Protein AF-A0A9X4NF43-F1 (afdb_monomer_lite)

pLDDT: mean 74.79, std 18.42, range [32.94, 95.12]

Radius of gyration: 27.16 Å; chains: 1; bounding box: 92×39×51 Å

Sequence (148 aa):
MKKEVDGFTILILILLLGFWTGYLYSSSSRNDHEVKKTPQTVAVAEEKEVFAEVDLSNAKVYNGTPLRLSNFPKDDDIIVPGDYTLTVVATVEPTPDKSKFLMKETKLKITQPVYFKNIYLEKITNVPLSEMGSTKWGFKILAITKCE

Organism: NCBI:txid1358

Foldseek 3Di:
DDDDPPVVNVVVVVVVVVVVVVPVPPDDDPPPVPPPQDPVLLVQQVPDAAEDEAELQPWDKDFDAQDADPPADDQQDKDAFAKKKWWKKKDDPDDPPTRMITIDIDIGGDHGIHGPNRYYHPYYDDDPCVVPVDPDIDMDTRHIGGDD

Secondary structure (DSSP, 8-state):
------HHHHHHHHHHHHHHHHGGG-S-----------HHHHHHHHH--EEEEEE-TTPEEEESPPPPPTTPPPTTPEEPSEEEEEEEEEEETT-TT--EEEEEEEEEEESS-EEGGGEEEEEEE---HHHH--S-EEEEEEEEEE--

Structure (mmCIF, N/CA/C/O backbone):
data_AF-A0A9X4NF43-F1
#
_entry.id   AF-A0A9X4NF43-F1
#
loop_
_atom_site.group_PDB
_atom_site.id
_atom_site.type_symbol
_atom_site.label_atom_id
_atom_site.label_alt_id
_atom_site.label_comp_id
_atom_site.label_asym_id
_atom_site.label_entity_id
_atom_site.label_seq_id
_atom_site.pdbx_PDB_ins_code
_atom_site.Cartn_x
_atom_site.Cartn_y
_atom_site.Cartn_z
_atom_site.occupancy
_atom_site.B_iso_or_equiv
_atom_site.auth_seq_id
_atom_site.auth_comp_id
_atom_site.auth_asym_id
_atom_site.auth_atom_id
_atom_site.pdbx_PDB_model_num
ATOM 1 N N . MET A 1 1 ? -74.673 -25.123 25.995 1.00 40.91 1 MET A N 1
ATOM 2 C CA . MET A 1 1 ? -73.703 -25.904 25.195 1.00 40.91 1 MET A CA 1
ATOM 3 C C . MET A 1 1 ? -72.406 -25.115 25.117 1.00 40.91 1 MET A C 1
ATOM 5 O O . MET A 1 1 ? -72.349 -24.131 24.391 1.00 40.91 1 MET A O 1
ATOM 9 N N . LYS A 1 2 ? -71.409 -25.464 25.938 1.00 42.59 2 LYS A N 1
ATOM 10 C CA . LYS A 1 2 ? -70.069 -24.870 25.845 1.00 42.59 2 LYS A CA 1
ATOM 11 C C . LYS A 1 2 ? -69.374 -25.531 24.656 1.00 42.59 2 LYS A C 1
ATOM 13 O O . LYS A 1 2 ? -69.229 -26.746 24.654 1.00 42.59 2 LYS A O 1
ATOM 18 N N . LYS A 1 3 ? -69.046 -24.748 23.627 1.00 53.78 3 LYS A N 1
ATOM 19 C CA . LYS A 1 3 ? -68.227 -25.218 22.507 1.00 53.78 3 LYS A CA 1
ATOM 20 C C . LYS A 1 3 ? -66.803 -25.382 23.028 1.00 53.78 3 LYS A C 1
ATOM 22 O O . LYS A 1 3 ? -66.188 -24.392 23.418 1.00 53.78 3 LYS A O 1
ATOM 27 N N . GLU A 1 4 ? -66.323 -26.617 23.082 1.00 51.16 4 GLU A N 1
ATOM 28 C CA . GLU A 1 4 ? -64.902 -26.904 23.245 1.00 51.16 4 GLU A CA 1
ATOM 29 C C . GLU A 1 4 ? -64.194 -26.377 21.996 1.00 51.16 4 GLU A C 1
ATOM 31 O O . GLU A 1 4 ? -64.481 -26.793 20.874 1.00 51.16 4 GLU A O 1
ATOM 36 N N . VAL A 1 5 ? -63.349 -25.364 22.179 1.00 54.38 5 VAL A N 1
ATOM 37 C CA . VAL A 1 5 ? -62.464 -24.891 21.117 1.00 54.38 5 VAL A CA 1
ATOM 38 C C . VAL A 1 5 ? -61.273 -25.830 21.129 1.00 54.38 5 VAL A C 1
ATOM 40 O O . VAL A 1 5 ? -60.455 -25.794 22.046 1.00 54.38 5 VAL A O 1
ATOM 43 N N . ASP A 1 6 ? -61.236 -26.703 20.131 1.00 54.72 6 ASP A N 1
ATOM 44 C CA . ASP A 1 6 ? -60.204 -27.713 19.962 1.00 54.72 6 ASP A CA 1
ATOM 45 C C . ASP A 1 6 ? -58.836 -27.030 19.805 1.00 54.72 6 ASP A C 1
ATOM 47 O O . ASP A 1 6 ? -58.697 -26.085 19.017 1.00 54.72 6 ASP A O 1
ATOM 51 N N . GLY A 1 7 ? -57.835 -27.469 20.574 1.00 51.84 7 GLY A N 1
ATOM 52 C CA . GLY A 1 7 ? -56.529 -26.800 20.707 1.00 51.84 7 GLY A CA 1
ATOM 53 C C . GLY A 1 7 ? -55.777 -26.639 19.380 1.00 51.84 7 GLY A C 1
ATOM 54 O O . GLY A 1 7 ? -54.952 -25.737 19.228 1.00 51.84 7 GLY A O 1
ATOM 55 N N . PHE A 1 8 ? -56.141 -27.443 18.381 1.00 57.06 8 PHE A N 1
ATOM 56 C CA . PHE A 1 8 ? -55.654 -27.342 17.007 1.00 57.06 8 PHE A CA 1
ATOM 57 C C . PHE A 1 8 ? -56.054 -26.022 16.322 1.00 57.06 8 PHE A C 1
ATOM 59 O O . PHE A 1 8 ? -55.280 -25.442 15.561 1.00 57.06 8 PHE A O 1
ATOM 66 N N . THR A 1 9 ? -57.236 -25.496 16.647 1.00 57.94 9 THR A N 1
ATOM 67 C CA . THR A 1 9 ? -57.769 -24.246 16.080 1.00 57.94 9 THR A CA 1
ATOM 68 C C . THR A 1 9 ? -56.996 -23.024 16.580 1.00 57.94 9 THR A C 1
ATOM 70 O O . THR A 1 9 ? -56.788 -22.067 15.837 1.00 57.94 9 THR A O 1
ATOM 73 N N . ILE A 1 10 ? -56.521 -23.070 17.830 1.00 59.53 10 ILE A N 1
ATOM 74 C CA . ILE A 1 10 ? -55.720 -22.000 18.443 1.00 59.53 10 ILE A CA 1
ATOM 75 C C . ILE A 1 10 ? -54.308 -21.981 17.839 1.00 59.53 10 ILE A C 1
ATOM 77 O O . ILE A 1 10 ? -53.776 -20.910 17.549 1.00 59.53 10 ILE A O 1
ATOM 81 N N . LEU A 1 11 ? -53.728 -23.155 17.567 1.00 54.22 11 LEU A N 1
ATOM 82 C CA . LEU A 1 11 ? -52.402 -23.280 16.954 1.00 54.22 11 LEU A CA 1
ATOM 83 C C . LEU A 1 11 ? -52.362 -22.711 15.522 1.00 54.22 11 LEU A C 1
ATOM 85 O O . LEU A 1 11 ? -51.416 -22.015 15.152 1.00 54.22 11 LEU A O 1
ATOM 89 N N . ILE A 1 12 ? -53.415 -22.950 14.732 1.00 61.19 12 ILE A N 1
ATOM 90 C CA . ILE A 1 12 ? -53.540 -22.424 13.362 1.00 61.19 12 ILE A CA 1
ATOM 91 C C . ILE A 1 12 ? -53.704 -20.895 13.366 1.00 61.19 12 ILE A C 1
ATOM 93 O O . ILE A 1 12 ? -53.123 -20.213 12.519 1.00 61.19 12 ILE A O 1
ATOM 97 N N . LEU A 1 13 ? -54.429 -20.336 14.342 1.00 57.16 13 LEU A N 1
ATOM 98 C CA . LEU A 1 13 ? -54.594 -18.884 14.466 1.00 57.16 13 LEU A CA 1
ATOM 99 C C . LEU A 1 13 ? -53.268 -18.169 14.793 1.00 57.16 13 LEU A C 1
ATOM 101 O O . LEU A 1 13 ? -53.013 -17.082 14.276 1.00 57.16 13 LEU A O 1
ATOM 105 N N . ILE A 1 14 ? -52.406 -18.791 15.607 1.00 59.53 14 ILE A N 1
ATOM 106 C CA . ILE A 1 14 ? -51.078 -18.255 15.957 1.00 59.53 14 ILE A CA 1
ATOM 107 C C . ILE A 1 14 ? -50.136 -18.288 14.745 1.00 59.53 14 ILE A C 1
ATOM 109 O O . ILE A 1 14 ? -49.425 -17.314 14.494 1.00 59.53 14 ILE A O 1
ATOM 113 N N . LEU A 1 15 ? -50.167 -19.363 13.950 1.00 56.72 15 LEU A N 1
ATOM 114 C CA . LEU A 1 15 ? -49.369 -19.465 12.723 1.00 56.72 15 LEU A CA 1
ATOM 115 C C . LEU A 1 15 ? -49.780 -18.423 11.668 1.00 56.72 15 LEU A C 1
ATOM 117 O O . LEU A 1 15 ? -48.914 -17.846 11.012 1.00 56.72 15 LEU A O 1
ATOM 121 N N . LEU A 1 16 ? -51.077 -18.121 11.543 1.00 56.47 16 LEU A N 1
ATOM 122 C CA . LEU A 1 16 ? -51.577 -17.104 10.608 1.00 56.47 16 LEU A CA 1
ATOM 123 C C . LEU A 1 16 ? -51.237 -15.668 11.040 1.00 56.47 16 LEU A C 1
ATOM 125 O O . LEU A 1 16 ? -50.899 -14.844 10.189 1.00 56.47 16 LEU A O 1
ATOM 129 N N . LEU A 1 17 ? -51.253 -15.368 12.344 1.00 55.00 17 LEU A N 1
ATOM 130 C CA . LEU A 1 17 ? -50.845 -14.054 12.863 1.00 55.00 17 LEU A CA 1
ATOM 131 C C . LEU A 1 17 ? -49.326 -13.826 12.772 1.00 55.00 17 LEU A C 1
ATOM 133 O O . LEU A 1 17 ? -48.898 -12.700 12.522 1.00 55.00 17 LEU A O 1
ATOM 137 N N . GLY A 1 18 ? -48.510 -14.879 12.902 1.00 49.94 18 GLY A N 1
ATOM 138 C CA . GLY A 1 18 ? -47.057 -14.801 12.697 1.00 49.94 18 GLY A CA 1
ATOM 139 C C . GLY A 1 18 ? -46.647 -14.581 11.235 1.00 49.94 18 GLY A C 1
ATOM 140 O O . GLY A 1 18 ? -45.620 -13.962 10.963 1.00 49.94 18 GLY A O 1
ATOM 141 N N . PHE A 1 19 ? -47.465 -15.033 10.278 1.00 48.12 19 PHE A N 1
ATOM 142 C CA . PHE A 1 19 ? -47.165 -14.884 8.851 1.00 48.12 19 PHE A CA 1
ATOM 143 C C . PHE A 1 19 ? -47.461 -13.471 8.316 1.00 48.12 19 PHE A C 1
ATOM 145 O O . PHE A 1 19 ? -46.809 -13.020 7.377 1.00 48.12 19 PHE A O 1
ATOM 152 N N . TRP A 1 20 ? -48.386 -12.729 8.938 1.00 44.06 20 TRP A N 1
ATOM 153 C CA . TRP A 1 20 ? -48.686 -11.340 8.555 1.00 44.06 20 TRP A CA 1
ATOM 154 C C . TRP A 1 20 ? -47.708 -10.312 9.141 1.00 44.06 20 TRP A C 1
ATOM 156 O O . TRP A 1 20 ? -47.446 -9.293 8.503 1.00 44.06 20 TRP A O 1
ATOM 166 N N . THR A 1 21 ? -47.103 -10.577 10.302 1.00 46.53 21 THR A N 1
ATOM 167 C CA . THR A 1 21 ? -46.070 -9.689 10.872 1.00 46.53 21 THR A CA 1
ATOM 168 C C . THR A 1 21 ? -44.682 -9.922 10.270 1.00 46.53 21 THR A C 1
ATOM 170 O O . THR A 1 21 ? -43.862 -9.007 10.279 1.00 46.53 21 THR A O 1
ATOM 173 N N . GLY A 1 22 ? -44.430 -11.094 9.674 1.00 41.12 22 GLY A N 1
ATOM 174 C CA . GLY A 1 22 ? -43.194 -11.381 8.935 1.00 41.12 22 GLY A CA 1
ATOM 175 C C . GLY A 1 22 ? -43.133 -10.778 7.524 1.00 41.12 22 GLY A C 1
ATOM 176 O O . GLY A 1 22 ? -42.042 -10.535 7.013 1.00 41.12 22 GLY A O 1
ATOM 177 N N . TYR A 1 23 ? -44.281 -10.498 6.894 1.00 42.88 23 TYR A N 1
ATOM 178 C CA . TYR A 1 23 ? -44.335 -10.039 5.496 1.00 42.88 23 TYR A CA 1
ATOM 179 C C . TYR A 1 23 ? -44.351 -8.509 5.323 1.00 42.88 23 TYR A C 1
ATOM 181 O O . TYR A 1 23 ? -44.191 -8.015 4.210 1.00 42.88 23 TYR A O 1
ATOM 189 N N . LEU A 1 24 ? -44.478 -7.739 6.412 1.00 41.19 24 LEU A N 1
ATOM 190 C CA . LEU A 1 24 ? -44.450 -6.267 6.382 1.00 41.19 24 LEU A CA 1
ATOM 191 C C . LEU A 1 24 ? -43.049 -5.651 6.550 1.00 41.19 24 LEU A C 1
ATOM 193 O O . LEU A 1 24 ? -42.929 -4.432 6.621 1.00 41.19 24 LEU A O 1
ATOM 197 N N . TYR A 1 25 ? -41.986 -6.463 6.560 1.00 43.03 25 TYR A N 1
ATOM 198 C CA . TYR A 1 25 ? -40.596 -5.979 6.618 1.00 43.03 25 TYR A CA 1
ATOM 199 C C . TYR A 1 25 ? -39.703 -6.463 5.468 1.00 43.03 25 TYR A C 1
ATOM 201 O O . TYR A 1 25 ? -38.479 -6.388 5.556 1.00 43.03 25 TYR A O 1
ATOM 209 N N . SER A 1 26 ? -40.292 -6.923 4.361 1.00 38.97 26 SER A N 1
ATOM 210 C CA . SER A 1 26 ? -39.535 -7.258 3.150 1.00 38.97 26 SER A CA 1
ATOM 211 C C . SER A 1 26 ? -39.903 -6.326 2.001 1.00 38.97 26 SER A C 1
ATOM 213 O O . SER A 1 26 ? -40.554 -6.697 1.030 1.00 38.97 26 SER A O 1
ATOM 215 N N . SER A 1 27 ? -39.479 -5.072 2.122 1.00 36.22 27 SER A N 1
ATOM 216 C CA . SER A 1 27 ? -39.379 -4.169 0.980 1.00 36.22 27 SER A CA 1
ATOM 217 C C . SER A 1 27 ? -38.035 -3.453 1.035 1.00 36.22 27 SER A C 1
ATOM 219 O O . SER A 1 27 ? -37.863 -2.466 1.744 1.00 36.22 27 SER A O 1
ATOM 221 N N . SER A 1 28 ? -37.094 -3.999 0.263 1.00 40.00 28 SER A N 1
ATOM 222 C CA . SER A 1 28 ? -35.966 -3.293 -0.349 1.00 40.00 28 SER A CA 1
ATOM 223 C C . SER A 1 28 ? -34.993 -2.573 0.589 1.00 40.00 28 SER A C 1
ATOM 225 O O . SER A 1 28 ? -34.894 -1.351 0.577 1.00 40.00 28 SER A O 1
ATOM 227 N N . SER A 1 29 ? -34.160 -3.340 1.294 1.00 33.00 29 SER A N 1
ATOM 228 C CA . SER A 1 29 ? -32.821 -2.871 1.666 1.00 33.00 29 SER A CA 1
ATOM 229 C C . SER A 1 29 ? -31.826 -3.452 0.666 1.00 33.00 29 SER A C 1
ATOM 231 O O . SER A 1 29 ? -31.506 -4.640 0.711 1.00 33.00 29 SER A O 1
ATOM 233 N N . ARG A 1 30 ? -31.338 -2.621 -0.262 1.00 34.84 30 ARG A N 1
ATOM 234 C CA . ARG A 1 30 ? -29.999 -2.831 -0.820 1.00 34.84 30 ARG A CA 1
ATOM 235 C C . ARG A 1 30 ? -29.069 -2.833 0.388 1.00 34.84 30 ARG A C 1
ATOM 237 O O . ARG A 1 30 ? -28.857 -1.781 0.979 1.00 34.84 30 ARG A O 1
ATOM 244 N N . ASN A 1 31 ? -28.582 -4.003 0.789 1.00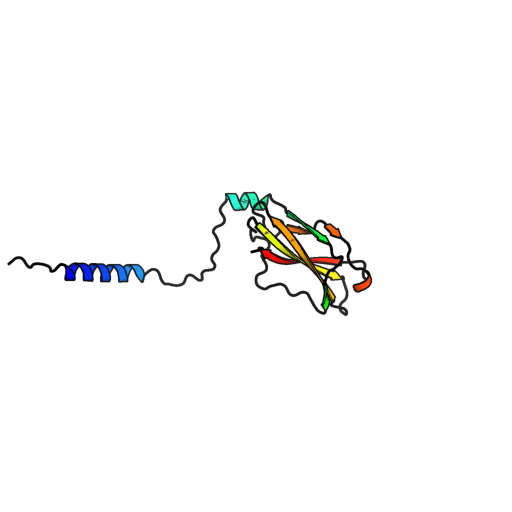 32.94 31 ASN A N 1
ATOM 245 C CA . ASN A 1 31 ? -27.561 -4.114 1.822 1.00 32.94 31 ASN A CA 1
ATOM 246 C C . ASN A 1 31 ? -26.229 -3.602 1.261 1.00 32.94 31 ASN A C 1
ATOM 248 O O . ASN A 1 31 ? -25.309 -4.376 1.020 1.00 32.94 31 ASN A O 1
ATOM 252 N N . ASP A 1 32 ? -26.121 -2.288 1.099 1.00 40.19 32 ASP A N 1
ATOM 253 C CA . ASP A 1 32 ? -24.881 -1.623 1.455 1.00 40.19 32 ASP A CA 1
ATOM 254 C C . ASP A 1 32 ? -24.854 -1.668 2.984 1.00 40.19 32 ASP A C 1
ATOM 256 O O . ASP A 1 32 ? -25.471 -0.854 3.670 1.00 40.19 32 ASP A O 1
ATOM 260 N N . HIS A 1 33 ? -24.238 -2.713 3.542 1.00 36.81 33 HIS A N 1
ATOM 261 C CA . HIS A 1 33 ? -23.913 -2.744 4.962 1.00 36.81 33 HIS A CA 1
ATOM 262 C C . HIS A 1 33 ? -22.869 -1.651 5.230 1.00 36.81 33 HIS A C 1
ATOM 264 O O . HIS A 1 33 ? -21.679 -1.926 5.364 1.00 36.81 33 HIS A O 1
ATOM 270 N N . GLU A 1 34 ? -23.310 -0.396 5.330 1.00 42.75 34 GLU A N 1
ATOM 271 C CA . GLU A 1 34 ? -22.570 0.619 6.066 1.00 42.75 34 GLU A CA 1
ATOM 272 C C . GLU A 1 34 ? -22.523 0.150 7.520 1.00 42.75 34 GLU A C 1
ATOM 274 O O . GLU A 1 34 ? -23.472 0.292 8.296 1.00 42.75 34 GLU A O 1
ATOM 279 N N . VAL A 1 35 ? -21.411 -0.485 7.886 1.00 50.12 35 VAL A N 1
ATOM 280 C CA . VAL A 1 35 ? -21.061 -0.735 9.281 1.00 50.12 35 VAL A CA 1
ATOM 281 C C . VAL A 1 35 ? -21.119 0.620 9.984 1.00 50.12 35 VAL A C 1
ATOM 283 O O . VAL A 1 35 ? -20.292 1.489 9.709 1.00 50.12 35 VAL A O 1
ATOM 286 N N . LYS A 1 36 ? -22.110 0.830 10.862 1.00 51.44 36 LYS A N 1
ATOM 287 C CA . LYS A 1 36 ? -22.220 2.058 11.663 1.00 51.44 36 LYS A CA 1
ATOM 288 C C . LYS A 1 36 ? -20.943 2.217 12.490 1.00 51.44 36 LYS A C 1
ATOM 290 O O . LYS A 1 36 ? -20.776 1.565 13.519 1.00 51.44 36 LYS A O 1
ATOM 295 N N . LYS A 1 37 ? -20.032 3.070 12.018 1.00 63.06 37 LYS A N 1
ATOM 296 C CA . LYS A 1 37 ? -18.790 3.437 12.707 1.00 63.06 37 LYS A CA 1
ATOM 297 C C . LYS A 1 37 ? -19.176 4.126 14.020 1.00 63.06 37 LYS A C 1
ATOM 299 O O . LYS A 1 37 ? -19.928 5.099 14.007 1.00 63.06 37 LYS A O 1
ATOM 304 N N . THR A 1 38 ? -18.716 3.614 15.162 1.00 72.38 38 THR A N 1
ATOM 305 C CA . THR A 1 38 ? -18.988 4.284 16.445 1.00 72.38 38 THR A CA 1
ATOM 306 C C . THR A 1 38 ? -18.215 5.611 16.514 1.00 72.38 38 THR A C 1
ATOM 308 O O . THR A 1 38 ? -17.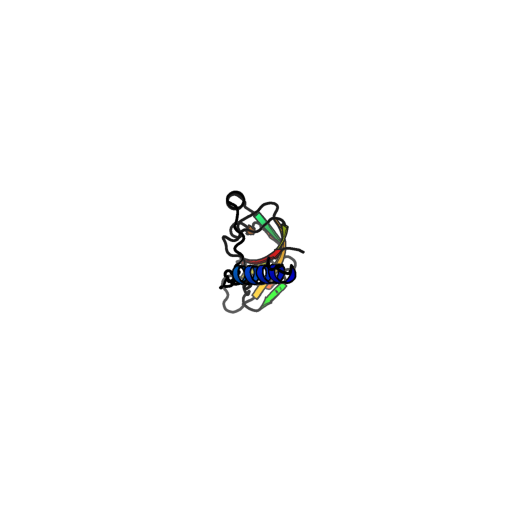112 5.680 15.964 1.00 72.38 38 THR A O 1
ATOM 311 N N . PRO A 1 39 ? -18.720 6.652 17.205 1.00 71.81 39 PRO A N 1
ATOM 312 C CA . PRO A 1 39 ? -18.014 7.932 17.330 1.00 71.81 39 PRO A CA 1
ATOM 313 C C . PRO A 1 39 ? -16.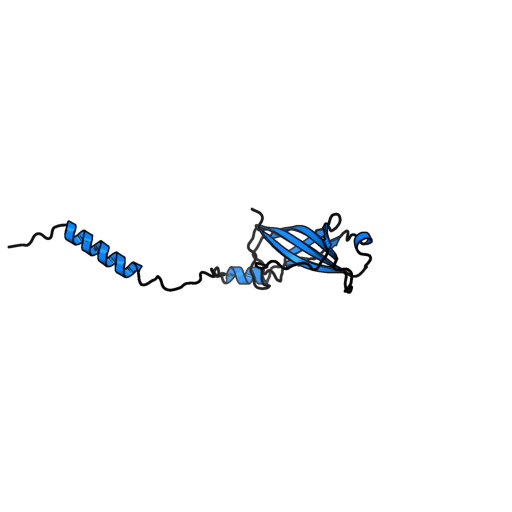593 7.793 17.899 1.00 71.81 39 PRO A C 1
ATOM 315 O O . PRO A 1 39 ? -15.688 8.517 17.501 1.00 71.81 39 PRO A O 1
ATOM 318 N N . GLN A 1 40 ? -16.379 6.814 18.783 1.00 65.12 40 GLN A N 1
ATOM 319 C CA . GLN A 1 40 ? -15.060 6.512 19.343 1.00 65.12 40 GLN A CA 1
ATOM 320 C C . GLN A 1 40 ? -14.100 5.934 18.292 1.00 65.12 40 GLN A C 1
ATOM 322 O O . GLN A 1 40 ? -12.935 6.312 18.257 1.00 65.12 40 GLN A O 1
ATOM 327 N N . THR A 1 41 ? -14.576 5.052 17.404 1.00 70.38 41 THR A N 1
ATOM 328 C CA . THR A 1 41 ? -13.763 4.502 16.302 1.00 70.38 41 THR A CA 1
ATOM 329 C C . THR A 1 41 ? -13.345 5.585 15.309 1.00 70.38 41 THR A C 1
ATOM 331 O O . THR A 1 41 ? -12.223 5.556 14.818 1.00 70.38 41 THR A O 1
ATOM 334 N N . VAL A 1 42 ? -14.242 6.533 15.028 1.00 73.06 42 VAL A N 1
ATOM 335 C CA . VAL A 1 42 ? -13.997 7.682 14.142 1.00 73.06 42 VAL A CA 1
ATOM 336 C C . VAL A 1 42 ? -12.901 8.579 14.715 1.00 73.06 42 VAL A C 1
ATOM 338 O O . VAL A 1 42 ? -11.934 8.853 14.014 1.00 73.06 42 VAL A O 1
ATOM 341 N N . ALA A 1 43 ? -13.012 8.961 15.992 1.00 70.31 43 ALA A N 1
ATOM 342 C CA . ALA A 1 43 ? -12.035 9.828 16.650 1.00 70.31 43 ALA A CA 1
ATOM 343 C C . ALA A 1 43 ? -10.628 9.205 16.685 1.00 70.31 43 ALA A C 1
ATOM 345 O O . ALA A 1 43 ? -9.653 9.851 16.317 1.00 70.31 43 ALA A O 1
ATOM 346 N N . VAL A 1 44 ? -10.523 7.919 17.046 1.00 74.19 44 VAL A N 1
ATOM 347 C CA . VAL A 1 44 ? -9.233 7.204 17.057 1.00 74.19 44 VAL A CA 1
ATOM 348 C C . VAL A 1 44 ? -8.630 7.104 15.651 1.00 74.19 44 VAL A C 1
ATOM 350 O O . VAL A 1 44 ? -7.420 7.239 15.496 1.00 74.19 44 VAL A O 1
ATOM 353 N N . ALA A 1 45 ? -9.456 6.874 14.626 1.00 71.06 45 ALA A N 1
ATOM 354 C CA . ALA A 1 45 ? -8.983 6.763 13.248 1.00 71.06 45 ALA A CA 1
ATOM 355 C C . ALA A 1 45 ? -8.491 8.093 12.662 1.00 71.06 45 ALA A C 1
ATOM 357 O O . ALA A 1 45 ? -7.611 8.078 11.802 1.00 71.06 45 ALA A O 1
ATOM 358 N N . GLU A 1 46 ? -9.053 9.219 13.108 1.00 79.25 46 GLU A N 1
ATOM 359 C CA . GLU A 1 46 ? -8.706 10.564 12.637 1.00 79.25 46 GLU A CA 1
ATOM 360 C C . GLU A 1 46 ? -7.318 11.003 13.109 1.00 79.25 46 GLU A C 1
ATOM 362 O O . GLU A 1 46 ? -6.551 11.555 12.326 1.00 79.25 46 GLU A O 1
ATOM 367 N N . GLU A 1 47 ? -6.965 10.681 14.354 1.00 81.62 47 GLU A N 1
ATOM 368 C CA . GLU A 1 47 ? -5.660 11.006 14.942 1.00 81.62 47 GLU A CA 1
ATOM 369 C C . GLU A 1 47 ? -4.547 10.035 14.521 1.00 81.62 47 GLU A C 1
ATOM 371 O O . GLU A 1 47 ? -3.363 10.298 14.748 1.00 81.62 47 GLU A O 1
ATOM 376 N N . LYS A 1 48 ? -4.904 8.879 13.946 1.00 86.12 48 LYS A N 1
ATOM 377 C CA . LYS A 1 48 ? -3.938 7.831 13.633 1.00 86.12 48 LYS A CA 1
ATOM 378 C C . LYS A 1 48 ? -3.352 8.001 12.238 1.00 86.12 48 LYS A C 1
ATOM 380 O O . LYS A 1 48 ? -4.081 8.081 11.254 1.00 86.12 48 LYS A O 1
ATOM 385 N N . GLU A 1 49 ? -2.029 7.909 12.164 1.00 91.38 49 GLU A N 1
ATOM 386 C CA . GLU A 1 49 ? -1.270 7.754 10.924 1.00 91.38 49 GLU A CA 1
ATOM 387 C C . GLU A 1 49 ? -0.510 6.423 10.932 1.00 91.38 49 GLU A C 1
ATOM 389 O O . GLU A 1 49 ? -0.055 5.941 11.982 1.00 91.38 49 GLU A O 1
ATOM 394 N N . VAL A 1 50 ? -0.406 5.803 9.757 1.00 92.06 50 VAL A N 1
ATOM 395 C CA . VAL A 1 50 ? 0.335 4.558 9.544 1.00 92.06 50 VAL A CA 1
ATOM 396 C C . VAL A 1 50 ? 1.288 4.745 8.375 1.00 92.06 50 VAL A C 1
ATOM 398 O O . VAL A 1 50 ? 0.884 5.145 7.286 1.00 92.06 50 VAL A O 1
ATOM 401 N N . PHE A 1 51 ? 2.550 4.400 8.596 1.00 92.12 51 PHE A N 1
ATOM 402 C CA . PHE A 1 51 ? 3.614 4.537 7.614 1.00 92.12 51 PHE A CA 1
ATOM 403 C C . PHE A 1 51 ? 4.071 3.158 7.147 1.00 92.12 51 PHE A C 1
ATOM 405 O O . PHE A 1 51 ? 4.409 2.290 7.954 1.00 92.12 51 PHE A O 1
ATOM 412 N N . ALA A 1 52 ? 4.036 2.940 5.836 1.00 91.69 52 ALA A N 1
ATOM 413 C CA . ALA A 1 52 ? 4.494 1.718 5.202 1.00 91.69 52 ALA A CA 1
ATOM 414 C C . ALA A 1 52 ? 5.873 1.922 4.571 1.00 91.69 52 ALA A C 1
ATOM 416 O O . ALA A 1 52 ? 6.110 2.886 3.837 1.00 91.69 52 ALA A O 1
ATOM 417 N N . GLU A 1 53 ? 6.756 0.955 4.811 1.00 92.88 53 GLU A N 1
ATOM 418 C CA . GLU A 1 53 ? 8.040 0.842 4.127 1.00 92.88 53 GLU A CA 1
ATOM 419 C C . GLU A 1 53 ? 7.939 -0.156 2.963 1.00 92.88 53 GLU A C 1
ATOM 421 O O . GLU A 1 53 ? 7.337 -1.232 3.077 1.00 92.88 53 GLU A O 1
ATOM 426 N N . VAL A 1 54 ? 8.532 0.201 1.822 1.00 93.38 54 VAL A N 1
ATOM 427 C CA . VAL A 1 54 ? 8.476 -0.590 0.588 1.00 93.38 54 VAL A CA 1
ATOM 428 C C . VAL A 1 54 ? 9.875 -0.773 0.018 1.00 93.38 54 VAL A C 1
ATOM 430 O O . VAL A 1 54 ? 10.524 0.185 -0.394 1.00 93.38 54 VAL A O 1
ATOM 433 N N . ASP A 1 55 ? 10.309 -2.025 -0.082 1.00 92.31 55 ASP A N 1
ATOM 434 C CA . ASP A 1 55 ? 11.521 -2.396 -0.809 1.00 92.31 55 ASP A CA 1
ATOM 435 C C . ASP A 1 55 ? 11.174 -2.892 -2.222 1.00 92.31 55 ASP A C 1
ATOM 437 O O . ASP A 1 55 ? 10.512 -3.923 -2.395 1.00 92.31 55 ASP A O 1
ATOM 441 N N . LEU A 1 56 ? 11.640 -2.167 -3.241 1.00 89.81 56 LEU A N 1
ATOM 442 C CA . LEU A 1 56 ? 11.407 -2.475 -4.653 1.00 89.81 56 LEU A CA 1
ATOM 443 C C . LEU A 1 56 ? 12.495 -3.358 -5.289 1.00 89.81 56 LEU A C 1
ATOM 445 O O . LEU A 1 56 ? 12.39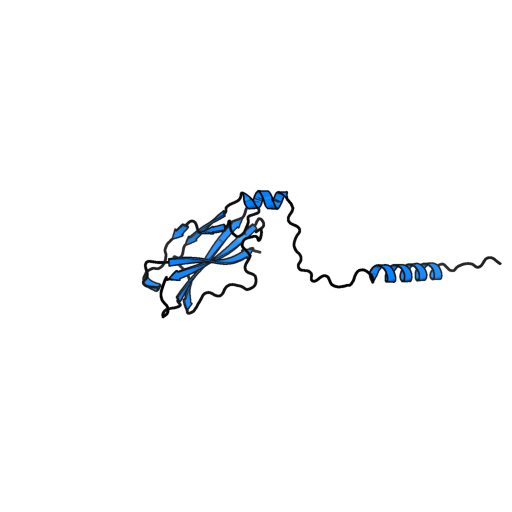7 -3.637 -6.482 1.00 89.81 56 LEU A O 1
ATOM 449 N N . SER A 1 57 ? 13.454 -3.883 -4.512 1.00 87.12 57 SER A N 1
ATOM 450 C CA . SER A 1 57 ? 14.583 -4.717 -4.979 1.00 87.12 57 SER A CA 1
ATOM 451 C C . SER A 1 57 ? 14.203 -5.913 -5.865 1.00 87.12 57 SER A C 1
ATOM 453 O O . SER A 1 57 ? 15.011 -6.380 -6.658 1.00 87.12 57 SER A O 1
ATOM 455 N N . ASN A 1 58 ? 12.969 -6.406 -5.734 1.00 87.00 58 ASN A N 1
ATOM 456 C CA . ASN A 1 58 ? 12.398 -7.504 -6.521 1.00 87.00 58 ASN A CA 1
ATOM 457 C C . ASN A 1 58 ? 10.969 -7.175 -6.981 1.00 87.00 58 ASN A C 1
ATOM 459 O O . ASN A 1 58 ? 10.069 -8.019 -6.923 1.00 87.00 58 ASN A O 1
ATOM 463 N N . ALA A 1 59 ? 10.707 -5.909 -7.301 1.00 90.38 59 ALA A N 1
ATOM 464 C CA . ALA A 1 59 ? 9.424 -5.509 -7.855 1.00 90.38 59 ALA A CA 1
ATOM 465 C C . ALA A 1 59 ? 9.232 -6.130 -9.245 1.00 90.38 59 ALA A C 1
ATOM 467 O O . ALA A 1 59 ? 10.170 -6.267 -10.024 1.00 90.38 59 ALA A O 1
ATOM 468 N N . LYS A 1 60 ? 7.999 -6.523 -9.562 1.00 90.44 60 LYS A N 1
ATOM 469 C CA . LYS A 1 60 ? 7.667 -7.068 -10.880 1.00 90.44 60 LYS A CA 1
ATOM 470 C C . LYS A 1 60 ? 7.408 -5.918 -11.852 1.00 90.44 60 LYS A C 1
ATOM 472 O O . LYS A 1 60 ? 6.668 -4.995 -11.515 1.00 90.44 60 LYS A O 1
ATOM 477 N N . VAL A 1 61 ? 7.967 -6.003 -13.057 1.00 88.19 61 VAL A N 1
ATOM 478 C CA . VAL A 1 61 ? 7.717 -5.049 -14.146 1.00 88.19 61 VAL A CA 1
ATOM 479 C C . VAL A 1 61 ? 6.492 -5.476 -14.942 1.00 88.19 61 VAL A C 1
ATOM 481 O O . VAL A 1 61 ? 6.418 -6.606 -15.423 1.00 88.19 61 VAL A O 1
ATOM 484 N N . TYR A 1 62 ? 5.569 -4.546 -15.145 1.00 86.75 62 TYR A N 1
ATOM 485 C CA . TYR A 1 62 ? 4.397 -4.724 -15.995 1.00 86.75 62 TYR A CA 1
ATOM 486 C C . TYR A 1 62 ? 4.423 -3.729 -17.145 1.00 86.75 62 TYR A C 1
ATOM 488 O O . TYR A 1 62 ? 4.968 -2.637 -17.005 1.00 86.75 62 TYR A O 1
ATOM 496 N N . ASN A 1 63 ? 3.812 -4.108 -18.267 1.00 86.25 63 ASN A N 1
ATOM 497 C CA . ASN A 1 63 ? 3.499 -3.202 -19.370 1.00 86.25 63 ASN A CA 1
ATOM 498 C C . ASN A 1 63 ? 2.045 -2.713 -19.233 1.00 86.25 63 ASN A C 1
ATOM 500 O O . ASN A 1 63 ? 1.193 -3.435 -18.718 1.00 86.25 63 ASN A O 1
ATOM 504 N N . GLY A 1 64 ? 1.746 -1.524 -19.743 1.00 83.62 64 GLY A N 1
ATOM 505 C CA . GLY A 1 64 ? 0.466 -0.838 -19.622 1.00 83.62 64 GLY A CA 1
ATOM 506 C C . GLY A 1 64 ? 0.367 0.128 -18.437 1.00 83.62 64 GLY A C 1
ATOM 507 O O . GLY A 1 64 ? 1.354 0.572 -17.848 1.00 83.62 64 GLY A O 1
ATOM 508 N N . THR A 1 65 ? -0.873 0.489 -18.120 1.00 83.00 65 THR A N 1
ATOM 509 C CA . THR A 1 65 ? -1.232 1.389 -17.019 1.00 83.00 65 THR A CA 1
ATOM 510 C C . THR A 1 65 ? -1.708 0.558 -15.828 1.00 83.00 65 THR A C 1
ATOM 512 O O . THR A 1 65 ? -2.478 -0.384 -16.030 1.00 83.00 65 THR A O 1
ATOM 515 N N . PRO A 1 66 ? -1.304 0.885 -14.589 1.00 82.00 66 PRO A N 1
ATOM 516 C CA . PRO A 1 66 ? -1.807 0.186 -13.415 1.00 82.00 66 PRO A CA 1
ATOM 517 C C . PRO A 1 66 ? -3.324 0.369 -13.286 1.00 82.00 66 PRO A C 1
ATOM 519 O O . PRO A 1 66 ? -3.830 1.493 -13.253 1.00 82.00 66 PRO A O 1
ATOM 522 N N . LEU A 1 67 ? -4.051 -0.745 -13.212 1.00 78.81 67 LEU A N 1
ATOM 523 C CA . LEU A 1 67 ? -5.502 -0.752 -13.052 1.00 78.81 67 LEU A CA 1
ATOM 524 C C . LEU A 1 67 ? -5.855 -0.669 -11.568 1.00 78.81 67 LEU A C 1
ATOM 526 O O . LEU A 1 67 ? -5.448 -1.523 -10.784 1.00 78.81 67 LEU A O 1
ATOM 530 N N . ARG A 1 68 ? -6.632 0.345 -11.178 1.00 70.06 68 ARG A N 1
ATOM 531 C CA . ARG A 1 68 ? -7.217 0.391 -9.832 1.00 70.06 68 ARG A CA 1
ATOM 532 C C . ARG A 1 68 ? -8.252 -0.723 -9.690 1.00 70.06 68 ARG A C 1
ATOM 534 O O . ARG A 1 68 ? -9.074 -0.914 -10.585 1.00 70.06 68 ARG A O 1
ATOM 541 N N . LEU A 1 69 ? -8.226 -1.428 -8.562 1.00 74.50 69 LEU A N 1
ATOM 542 C CA . LEU A 1 69 ? -9.261 -2.406 -8.234 1.00 74.50 69 LEU A CA 1
ATOM 543 C C . LEU A 1 69 ? -10.609 -1.701 -8.040 1.00 74.50 69 LEU A C 1
ATOM 545 O O . LEU A 1 69 ? -10.669 -0.608 -7.481 1.00 74.50 69 LEU A O 1
ATOM 549 N N . SER A 1 70 ? -11.700 -2.339 -8.470 1.00 70.88 70 SER A N 1
ATOM 550 C CA . SER A 1 70 ? -13.058 -1.790 -8.331 1.00 70.88 70 SER A CA 1
ATOM 551 C C . SER A 1 70 ? -13.479 -1.595 -6.872 1.00 70.88 70 SER A C 1
ATOM 553 O O . SER A 1 70 ? -14.247 -0.688 -6.576 1.00 70.88 70 SER A O 1
ATOM 555 N N . ASN A 1 71 ? -12.942 -2.419 -5.967 1.00 74.56 71 ASN A N 1
ATOM 556 C CA . ASN A 1 71 ? -13.228 -2.393 -4.530 1.00 74.56 71 ASN A CA 1
ATOM 557 C C . ASN A 1 71 ? -12.109 -1.700 -3.736 1.00 74.56 71 ASN A C 1
ATOM 559 O O . ASN A 1 71 ? -11.841 -2.056 -2.590 1.00 74.56 71 ASN A O 1
ATOM 563 N N . PHE A 1 72 ? -11.395 -0.767 -4.365 1.00 83.88 72 PHE A N 1
ATOM 564 C CA . PHE A 1 72 ? -10.354 -0.008 -3.686 1.00 83.88 72 PHE A CA 1
ATOM 565 C C . PHE A 1 72 ? -10.971 0.918 -2.624 1.00 83.88 72 PHE A C 1
ATOM 567 O O . PHE A 1 72 ? -11.943 1.609 -2.949 1.00 83.88 72 PHE A O 1
ATOM 574 N N . PRO A 1 73 ? -10.433 0.954 -1.388 1.00 86.25 73 PRO A N 1
ATOM 575 C CA . PRO A 1 73 ? -10.968 1.818 -0.345 1.00 86.25 73 PRO A CA 1
ATOM 576 C C . PRO A 1 73 ? -10.944 3.287 -0.755 1.00 86.25 73 PRO A C 1
ATOM 578 O O . PRO A 1 73 ? -10.021 3.758 -1.423 1.00 86.25 73 PRO A O 1
ATOM 581 N N . LYS A 1 74 ? -11.973 4.013 -0.337 1.00 88.31 74 LYS A N 1
ATOM 582 C CA . LYS A 1 74 ? -12.025 5.470 -0.420 1.00 88.31 74 LYS A CA 1
ATOM 583 C C . LYS A 1 74 ? -11.214 6.073 0.721 1.00 88.31 74 LYS A C 1
ATOM 585 O O . LYS A 1 74 ? -11.034 5.453 1.762 1.00 88.31 74 LYS A O 1
ATOM 590 N N . ASP A 1 75 ? -10.793 7.318 0.548 1.00 87.31 75 ASP A N 1
ATOM 591 C CA . ASP A 1 75 ? -9.996 8.073 1.522 1.00 87.31 75 ASP A CA 1
ATOM 592 C C . ASP A 1 75 ? -10.592 8.066 2.945 1.00 87.31 75 ASP A C 1
ATOM 594 O O . ASP A 1 75 ? -9.857 7.926 3.924 1.00 87.31 75 ASP A O 1
ATOM 598 N N . ASP A 1 76 ? -11.923 8.140 3.054 1.00 88.12 76 ASP A N 1
ATOM 599 C CA . ASP A 1 76 ? -12.660 8.159 4.327 1.00 88.12 76 ASP A CA 1
ATOM 600 C C . ASP A 1 76 ? -13.111 6.762 4.815 1.00 88.12 76 ASP A C 1
ATOM 602 O O . ASP A 1 76 ? -13.844 6.626 5.808 1.00 88.12 76 ASP A O 1
ATOM 606 N N . ASP A 1 77 ? -12.675 5.687 4.154 1.00 89.19 77 ASP A N 1
ATOM 607 C CA . ASP A 1 77 ? -12.887 4.331 4.653 1.00 89.19 77 ASP A CA 1
ATOM 608 C C . ASP A 1 77 ? -11.977 4.067 5.856 1.00 89.19 77 ASP A C 1
ATOM 610 O O . ASP A 1 77 ? -10.804 4.437 5.868 1.00 89.19 77 ASP A O 1
ATOM 614 N N . ILE A 1 78 ? -12.530 3.432 6.896 1.00 88.38 78 ILE A N 1
ATOM 615 C CA . ILE A 1 78 ? -11.757 3.056 8.084 1.00 88.38 78 ILE A CA 1
ATOM 616 C C . ILE A 1 78 ? -11.234 1.643 7.878 1.00 88.38 78 ILE A C 1
ATOM 618 O O . ILE A 1 78 ? -12.011 0.697 7.738 1.00 88.38 78 ILE A O 1
ATOM 622 N N . ILE A 1 79 ? -9.918 1.504 7.932 1.00 90.75 79 ILE A N 1
ATOM 623 C CA . ILE A 1 79 ? -9.233 0.224 7.947 1.00 90.75 79 ILE A CA 1
ATOM 624 C C . ILE A 1 79 ? -9.145 -0.250 9.397 1.00 90.75 79 ILE A C 1
ATOM 626 O O . ILE A 1 79 ? -8.589 0.421 10.267 1.00 90.75 79 ILE A O 1
ATOM 630 N N . VAL A 1 80 ? -9.743 -1.407 9.674 1.00 90.69 80 VAL A N 1
ATOM 631 C CA . VAL A 1 80 ? -9.773 -1.996 11.020 1.00 90.69 80 VAL A CA 1
ATOM 632 C C . VAL A 1 80 ? -8.425 -2.632 11.381 1.00 90.69 80 VAL A C 1
ATOM 634 O O . VAL A 1 80 ? -7.661 -2.985 10.481 1.00 90.69 80 VAL A O 1
ATOM 637 N N . PRO A 1 81 ? -8.129 -2.858 12.671 1.00 91.50 81 PRO A N 1
ATOM 638 C CA . PRO A 1 81 ? -6.926 -3.578 13.071 1.00 91.50 81 PRO A CA 1
ATOM 639 C C . PRO A 1 81 ? -6.786 -4.954 12.405 1.00 91.50 81 PRO A C 1
ATOM 641 O O . PRO A 1 81 ? -7.766 -5.686 12.219 1.00 91.50 81 PRO A O 1
ATOM 644 N N . GLY A 1 82 ? -5.552 -5.304 12.052 1.00 92.44 82 GLY A N 1
ATOM 645 C CA . GLY A 1 82 ? -5.206 -6.555 11.389 1.00 92.44 82 GLY A CA 1
ATOM 646 C C . GLY A 1 82 ? -3.888 -6.480 10.627 1.00 92.44 82 GLY A C 1
ATOM 647 O O . GLY A 1 82 ? -3.247 -5.428 10.550 1.00 92.44 82 GLY A O 1
ATOM 648 N N . ASP A 1 83 ? -3.506 -7.612 10.052 1.00 95.12 83 ASP A N 1
ATOM 649 C CA . ASP A 1 83 ? -2.399 -7.706 9.110 1.00 95.12 83 ASP A CA 1
ATOM 650 C C . ASP A 1 83 ? -2.938 -7.564 7.682 1.00 95.12 83 ASP A C 1
ATOM 652 O O . ASP A 1 83 ? -3.983 -8.114 7.332 1.00 95.12 83 ASP A O 1
ATOM 656 N N . TYR A 1 84 ? -2.230 -6.796 6.863 1.00 94.75 84 TYR A N 1
ATOM 657 C CA . TYR A 1 84 ? -2.620 -6.436 5.508 1.00 94.75 84 TYR A CA 1
ATOM 658 C C . TYR A 1 84 ? -1.454 -6.615 4.545 1.00 94.75 84 TYR A C 1
ATOM 660 O O . TYR A 1 84 ? -0.282 -6.543 4.918 1.00 94.75 84 TYR A O 1
ATOM 668 N N . THR A 1 85 ? -1.789 -6.784 3.274 1.00 94.88 85 THR A N 1
ATOM 669 C CA . THR A 1 85 ? -0.862 -6.670 2.155 1.00 94.88 85 THR A CA 1
ATOM 670 C C . THR A 1 85 ? -1.226 -5.437 1.340 1.00 94.88 85 THR A C 1
ATOM 672 O O . THR A 1 85 ? -2.354 -5.308 0.860 1.00 94.88 85 THR A O 1
ATOM 675 N N . LEU A 1 86 ? -0.267 -4.526 1.197 1.00 93.62 86 LEU A N 1
ATOM 676 C CA . LEU A 1 86 ? -0.344 -3.381 0.301 1.00 93.62 86 LEU A CA 1
ATOM 677 C C . LEU A 1 86 ? 0.265 -3.752 -1.044 1.00 93.62 86 LEU A C 1
ATOM 679 O O . LEU A 1 86 ? 1.415 -4.186 -1.101 1.00 93.62 86 LEU A O 1
ATOM 683 N N . THR A 1 87 ? -0.459 -3.494 -2.126 1.00 92.75 87 THR A N 1
ATOM 684 C CA . THR A 1 87 ? 0.100 -3.511 -3.478 1.00 92.75 87 THR A CA 1
ATOM 685 C C . THR A 1 87 ? 0.498 -2.091 -3.845 1.00 92.75 87 THR A C 1
ATOM 687 O O . THR A 1 87 ? -0.355 -1.224 -4.036 1.00 92.75 87 THR A O 1
ATOM 690 N N . VAL A 1 88 ? 1.799 -1.847 -3.938 1.00 92.06 88 VAL A N 1
ATOM 691 C CA . VAL A 1 88 ? 2.385 -0.548 -4.264 1.00 92.06 88 VAL A CA 1
ATOM 692 C C . VAL A 1 88 ? 2.868 -0.562 -5.700 1.00 92.06 88 VAL A C 1
ATOM 694 O O . VAL A 1 88 ? 3.496 -1.521 -6.153 1.00 92.06 88 VAL A O 1
ATOM 697 N N . VAL A 1 89 ? 2.576 0.521 -6.411 1.00 90.81 89 VAL A N 1
ATOM 698 C CA . VAL A 1 89 ? 3.007 0.737 -7.784 1.00 90.81 89 VAL A CA 1
ATOM 699 C C . VAL A 1 89 ? 3.955 1.924 -7.860 1.00 90.81 89 VAL A C 1
ATOM 701 O O . VAL A 1 89 ? 3.684 2.970 -7.269 1.00 90.81 89 VAL A O 1
ATOM 704 N N . ALA A 1 90 ? 5.031 1.768 -8.631 1.00 88.75 90 ALA A N 1
ATOM 705 C CA . ALA A 1 90 ? 5.904 2.860 -9.039 1.00 88.75 90 ALA A CA 1
ATOM 706 C C . ALA A 1 90 ? 5.793 3.094 -10.554 1.00 88.75 90 ALA A C 1
ATOM 708 O O . ALA A 1 90 ? 5.951 2.165 -11.350 1.00 88.75 90 ALA A O 1
ATOM 709 N N . THR A 1 91 ? 5.532 4.338 -10.948 1.00 84.94 91 THR A N 1
ATOM 710 C CA . THR A 1 91 ? 5.428 4.785 -12.345 1.00 84.94 91 THR A CA 1
ATOM 711 C C . THR A 1 91 ? 6.469 5.851 -12.647 1.00 84.94 91 THR A C 1
ATOM 713 O O . THR A 1 91 ? 6.727 6.715 -11.812 1.00 84.94 91 THR A O 1
ATOM 716 N N . VAL A 1 92 ? 7.019 5.838 -13.858 1.00 79.75 92 VAL A N 1
ATOM 717 C CA . VAL A 1 92 ? 7.924 6.888 -14.336 1.00 79.75 92 VAL A CA 1
ATOM 718 C C . VAL A 1 92 ? 7.127 8.089 -14.852 1.00 79.75 92 VAL A C 1
ATOM 720 O O . VAL A 1 92 ? 6.243 7.935 -15.694 1.00 79.75 92 VAL A O 1
ATOM 723 N N . GLU A 1 93 ? 7.460 9.294 -14.387 1.00 69.88 93 GLU A N 1
ATOM 724 C CA . GLU A 1 93 ? 6.903 10.548 -14.916 1.00 69.88 93 GLU A CA 1
ATOM 725 C C . GLU A 1 93 ? 7.912 11.290 -15.816 1.00 69.88 93 GLU A C 1
ATOM 727 O O . GLU A 1 93 ? 9.096 11.351 -15.470 1.00 69.88 93 GLU A O 1
ATOM 732 N N . PRO A 1 94 ? 7.476 11.967 -16.898 1.00 58.84 94 PRO A N 1
ATOM 733 C CA . PRO A 1 94 ? 6.332 11.687 -17.761 1.00 58.84 94 PRO A CA 1
ATOM 734 C C . PRO A 1 94 ? 6.834 10.915 -18.989 1.00 58.84 94 PRO A C 1
ATOM 736 O O . PRO A 1 94 ? 7.737 11.378 -19.686 1.00 58.84 94 PRO A O 1
ATOM 739 N N . THR A 1 95 ? 6.292 9.743 -19.309 1.00 55.28 95 THR A N 1
ATOM 740 C CA . THR A 1 95 ? 6.585 9.168 -20.632 1.00 55.28 95 THR A CA 1
ATOM 741 C C . THR A 1 95 ? 5.346 8.539 -21.255 1.00 55.28 95 THR A C 1
ATOM 743 O O . THR A 1 95 ? 4.863 7.528 -20.750 1.00 55.28 95 THR A O 1
ATOM 746 N N . PRO A 1 96 ? 4.827 9.122 -22.354 1.00 49.59 96 PRO A N 1
ATOM 747 C CA . PRO A 1 96 ? 3.651 8.607 -23.051 1.00 49.59 96 PRO A CA 1
ATOM 748 C C . PRO A 1 96 ? 3.922 7.295 -23.810 1.00 49.59 96 PRO A C 1
ATOM 750 O O . PRO A 1 96 ? 2.984 6.548 -24.060 1.00 49.59 96 PRO A O 1
ATOM 753 N N . ASP A 1 97 ? 5.185 6.963 -24.103 1.00 51.84 97 ASP A N 1
ATOM 754 C CA . ASP A 1 97 ? 5.537 5.854 -25.011 1.00 51.84 97 ASP A CA 1
ATOM 755 C C . ASP A 1 97 ? 6.065 4.583 -24.331 1.00 51.84 97 ASP A C 1
ATOM 757 O O . ASP A 1 97 ? 6.377 3.591 -24.992 1.00 51.84 97 ASP A O 1
ATOM 761 N N . LYS A 1 98 ? 6.183 4.576 -23.000 1.00 55.25 98 LYS A N 1
ATOM 762 C CA . LYS A 1 98 ? 6.610 3.395 -22.238 1.00 55.25 98 LYS A CA 1
ATOM 763 C C . LYS A 1 98 ? 5.765 3.283 -20.986 1.00 55.25 98 LYS A C 1
ATOM 765 O O . LYS A 1 98 ? 6.217 3.596 -19.890 1.00 55.25 98 LYS A O 1
ATOM 770 N N . SER A 1 99 ? 4.526 2.838 -21.153 1.00 71.25 99 SER A N 1
ATOM 771 C CA . SER A 1 99 ? 3.660 2.472 -20.041 1.00 71.25 99 SER A CA 1
ATOM 772 C C . SER A 1 99 ? 4.229 1.207 -19.395 1.00 71.25 99 SER A C 1
ATOM 774 O O . SER A 1 99 ? 3.825 0.095 -19.688 1.00 71.25 99 SER A O 1
ATOM 776 N N . LYS A 1 100 ? 5.290 1.343 -18.604 1.00 80.50 100 LYS A N 1
ATOM 777 C CA . LYS A 1 100 ? 5.751 0.294 -17.705 1.00 80.50 100 LYS A CA 1
ATOM 778 C C . LYS A 1 100 ? 5.603 0.787 -16.282 1.00 80.50 100 LYS A C 1
ATOM 780 O O . LYS A 1 100 ? 5.806 1.967 -16.005 1.00 80.50 100 LYS A O 1
ATOM 785 N N . PHE A 1 101 ? 5.255 -0.121 -15.386 1.00 86.25 101 PHE A N 1
ATOM 786 C CA . PHE A 1 101 ? 5.179 0.174 -13.964 1.00 86.25 101 PHE A CA 1
ATOM 787 C C . PHE A 1 101 ? 5.749 -0.980 -13.155 1.00 86.25 101 PHE A C 1
ATOM 789 O O . PHE A 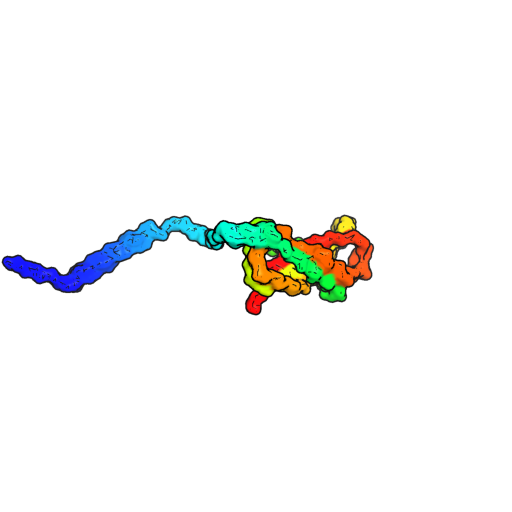1 101 ? 5.681 -2.143 -13.559 1.00 86.25 101 PHE A O 1
ATOM 796 N N . LEU A 1 102 ? 6.364 -0.639 -12.029 1.00 89.56 102 LEU A N 1
ATOM 797 C CA . LEU A 1 102 ? 6.806 -1.615 -11.047 1.00 89.56 102 LEU A CA 1
ATOM 798 C C . LEU A 1 102 ? 5.656 -1.873 -10.097 1.00 89.56 102 LEU A C 1
ATOM 800 O O . LEU A 1 102 ? 4.987 -0.931 -9.680 1.00 89.56 102 LEU A O 1
ATOM 804 N N . MET A 1 103 ? 5.460 -3.125 -9.717 1.00 91.25 103 MET A N 1
ATOM 805 C CA . MET A 1 103 ? 4.505 -3.495 -8.686 1.00 91.25 103 MET A CA 1
ATOM 806 C C . MET A 1 103 ? 5.185 -4.350 -7.630 1.00 91.25 103 MET A C 1
ATOM 808 O O . MET A 1 103 ? 5.917 -5.296 -7.943 1.00 91.25 103 MET A O 1
ATOM 812 N N . LYS A 1 104 ? 4.909 -4.031 -6.371 1.00 94.19 104 LYS A N 1
ATOM 813 C CA . LYS A 1 104 ? 5.426 -4.750 -5.218 1.00 94.19 104 LYS A CA 1
ATOM 814 C C . LYS A 1 104 ? 4.339 -4.908 -4.173 1.00 94.19 104 LYS A C 1
ATOM 816 O O . LYS A 1 104 ? 3.612 -3.968 -3.875 1.00 94.19 104 LYS A O 1
ATOM 821 N N . GLU A 1 105 ? 4.271 -6.096 -3.600 1.00 93.88 105 GLU A N 1
ATOM 822 C CA . GLU A 1 105 ? 3.478 -6.353 -2.407 1.00 93.88 105 GLU A CA 1
ATOM 823 C C . GLU A 1 105 ? 4.357 -6.178 -1.166 1.00 93.88 105 GLU A C 1
ATOM 825 O O . GLU A 1 105 ? 5.483 -6.687 -1.123 1.00 93.88 105 GLU A O 1
ATOM 830 N N . THR A 1 106 ? 3.855 -5.445 -0.173 1.00 93.81 106 THR A N 1
ATOM 831 C CA . THR A 1 106 ? 4.488 -5.282 1.142 1.00 93.81 106 THR A CA 1
ATOM 832 C C . THR A 1 106 ? 3.481 -5.571 2.249 1.00 93.81 106 THR A C 1
ATOM 834 O O . THR A 1 106 ? 2.280 -5.353 2.080 1.00 93.81 106 THR A O 1
ATOM 837 N N . LYS A 1 107 ? 3.959 -6.073 3.388 1.00 94.25 107 LYS A N 1
ATOM 838 C CA . LYS A 1 107 ? 3.109 -6.343 4.551 1.00 94.25 107 LYS A CA 1
ATOM 839 C C . LYS A 1 107 ? 2.954 -5.074 5.383 1.00 94.25 107 LYS A C 1
ATOM 841 O O . LYS A 1 107 ? 3.928 -4.368 5.620 1.00 94.25 107 LYS A O 1
ATOM 846 N N . LEU A 1 108 ? 1.744 -4.828 5.867 1.00 94.56 108 LEU A N 1
ATOM 847 C CA . LEU A 1 108 ? 1.412 -3.726 6.760 1.00 94.56 108 LEU A CA 1
ATOM 848 C C . LEU A 1 108 ? 0.623 -4.261 7.953 1.00 94.56 108 LEU A C 1
ATOM 850 O O . LEU A 1 108 ? -0.361 -4.973 7.777 1.00 94.56 108 LEU A O 1
ATOM 854 N N . LYS A 1 109 ? 1.020 -3.877 9.166 1.00 93.88 109 LYS A N 1
ATOM 855 C CA . LYS A 1 109 ? 0.273 -4.190 10.385 1.00 93.88 109 LYS A CA 1
ATOM 856 C C . LYS A 1 109 ? -0.432 -2.946 10.901 1.00 93.88 109 LYS A C 1
ATOM 858 O O . LYS A 1 109 ? 0.211 -1.943 11.197 1.00 93.88 109 LYS A O 1
ATOM 863 N N . ILE A 1 110 ? -1.746 -3.038 11.060 1.00 91.38 110 ILE A N 1
ATOM 864 C CA . ILE A 1 110 ? -2.588 -1.975 11.601 1.00 91.38 110 ILE A CA 1
ATOM 865 C C . ILE A 1 110 ? -3.023 -2.401 13.002 1.00 91.38 110 ILE A C 1
ATOM 867 O O . ILE A 1 110 ? -3.732 -3.390 13.176 1.00 91.38 110 ILE A O 1
ATOM 871 N N . THR A 1 111 ? -2.562 -1.683 14.024 1.00 88.25 111 THR A N 1
ATOM 872 C CA . THR A 1 111 ? -2.831 -2.015 15.436 1.00 88.25 111 THR A CA 1
ATOM 873 C C . THR A 1 111 ? -4.064 -1.310 15.996 1.00 88.25 111 THR A C 1
ATOM 875 O O . THR A 1 111 ? -4.627 -1.759 16.991 1.00 88.25 111 THR A O 1
ATOM 878 N N . GLN A 1 112 ? -4.494 -0.224 15.357 1.00 88.94 112 GLN A N 1
ATOM 879 C CA . GLN A 1 112 ? -5.651 0.592 15.721 1.00 88.94 112 GLN A CA 1
ATOM 880 C C . GLN A 1 112 ? -6.397 1.005 14.446 1.00 88.94 112 GLN A C 1
ATOM 882 O O . GLN A 1 112 ? -5.761 1.069 13.395 1.00 88.94 112 GLN A O 1
ATOM 887 N N . PRO A 1 113 ? -7.714 1.271 14.511 1.00 89.12 113 PRO A N 1
ATOM 888 C CA . PRO A 1 113 ? -8.458 1.790 13.368 1.00 89.12 113 PRO A CA 1
ATOM 889 C C . PRO A 1 113 ? -7.783 3.034 12.778 1.00 89.12 113 PRO A C 1
ATOM 891 O O . PRO A 1 113 ? -7.299 3.872 13.533 1.00 89.12 113 PRO A O 1
ATOM 894 N N . VAL A 1 114 ? -7.758 3.151 11.451 1.00 91.69 114 VAL A N 1
ATOM 895 C CA . VAL A 1 114 ? -7.139 4.279 10.736 1.00 91.69 114 VAL A CA 1
ATOM 896 C C . VAL A 1 114 ? -7.913 4.588 9.459 1.00 91.69 114 VAL A C 1
ATOM 898 O O . VAL A 1 114 ? -8.420 3.668 8.816 1.00 91.69 114 VAL A O 1
ATOM 901 N N . TYR A 1 115 ? -8.027 5.860 9.076 1.00 91.00 115 TYR A N 1
ATOM 902 C CA . TYR A 1 115 ? -8.560 6.202 7.755 1.00 91.00 115 TYR A CA 1
ATOM 903 C C . TYR A 1 115 ? -7.595 5.794 6.650 1.00 91.00 115 TYR A C 1
ATOM 905 O O . TYR A 1 115 ? -6.384 5.939 6.794 1.00 91.00 115 TYR A O 1
ATOM 913 N N . PHE A 1 116 ? -8.121 5.343 5.514 1.00 91.25 116 PHE A N 1
ATOM 914 C CA . PHE A 1 116 ? -7.285 4.959 4.383 1.00 91.25 116 PHE A CA 1
ATOM 915 C C . PHE A 1 116 ? -6.368 6.103 3.918 1.00 91.25 116 PHE A C 1
ATOM 917 O O . PHE A 1 116 ? -5.188 5.868 3.665 1.00 91.25 116 PHE A O 1
ATOM 924 N N . LYS A 1 117 ? -6.865 7.349 3.902 1.00 92.88 117 LYS A N 1
ATOM 925 C CA . LYS A 1 117 ? -6.062 8.539 3.558 1.00 92.88 117 LYS A CA 1
ATOM 926 C C . LYS A 1 117 ? -4.874 8.800 4.489 1.00 92.88 117 LYS A C 1
ATOM 928 O O . LYS A 1 117 ? -3.941 9.483 4.085 1.00 92.88 117 LYS A O 1
ATOM 933 N N . ASN A 1 118 ? -4.896 8.231 5.696 1.00 93.25 118 ASN A N 1
ATOM 934 C CA . ASN A 1 118 ? -3.835 8.358 6.695 1.00 93.25 118 ASN A CA 1
ATOM 935 C C . ASN A 1 118 ? -2.823 7.191 6.636 1.00 93.25 118 ASN A C 1
ATOM 937 O O . ASN A 1 118 ? -2.029 7.005 7.563 1.00 93.25 118 ASN A O 1
ATOM 941 N N . ILE A 1 119 ? -2.863 6.366 5.580 1.00 92.94 119 ILE A N 1
ATOM 942 C CA . ILE A 1 119 ? -1.859 5.334 5.303 1.00 92.94 119 ILE A CA 1
ATOM 943 C C . ILE A 1 119 ? -0.891 5.869 4.246 1.00 92.94 119 ILE A C 1
ATOM 945 O O . ILE A 1 119 ? -1.239 6.008 3.073 1.00 92.94 119 ILE A O 1
ATOM 949 N N . TYR A 1 120 ? 0.347 6.126 4.655 1.00 92.75 120 TYR A N 1
ATOM 950 C CA . TYR A 1 120 ? 1.362 6.767 3.824 1.00 92.75 120 TYR A CA 1
ATOM 951 C C . TYR A 1 120 ? 2.499 5.812 3.458 1.00 92.75 120 TYR A C 1
ATOM 953 O O . TYR A 1 120 ? 2.847 4.903 4.210 1.00 92.75 120 TYR A O 1
ATOM 961 N N . LEU A 1 121 ? 3.124 6.051 2.304 1.00 90.94 121 LEU A N 1
ATOM 962 C CA . LEU A 1 121 ? 4.385 5.414 1.919 1.00 90.94 121 LEU A CA 1
ATOM 963 C C . LEU A 1 121 ? 5.535 6.312 2.391 1.00 90.94 121 LEU A C 1
ATOM 965 O O . LEU A 1 121 ? 5.862 7.289 1.722 1.00 90.94 121 LEU A O 1
ATOM 969 N N . GLU A 1 122 ? 6.119 6.018 3.551 1.00 87.62 122 GLU A N 1
ATOM 970 C CA . GLU A 1 122 ? 7.168 6.864 4.146 1.00 87.62 122 GLU A CA 1
ATOM 971 C C . GLU A 1 122 ? 8.529 6.623 3.500 1.00 87.62 122 GLU A C 1
ATOM 973 O O . GLU A 1 122 ? 9.272 7.559 3.203 1.00 87.62 122 GLU A O 1
ATOM 978 N N . LYS A 1 123 ? 8.857 5.350 3.262 1.00 87.75 123 LYS A N 1
ATOM 979 C CA . LYS A 1 123 ? 10.183 4.956 2.802 1.00 87.75 123 LYS A CA 1
ATOM 980 C C . LYS A 1 123 ? 10.092 3.962 1.664 1.00 87.75 123 LYS A C 1
ATOM 982 O O . LYS A 1 123 ? 9.530 2.878 1.810 1.00 87.75 123 LYS A O 1
ATOM 987 N N . ILE A 1 124 ? 10.695 4.328 0.539 1.00 87.81 124 ILE A N 1
ATOM 988 C CA . ILE A 1 124 ? 10.807 3.471 -0.638 1.00 87.81 124 ILE A CA 1
ATOM 989 C C . ILE A 1 124 ? 12.285 3.283 -0.959 1.00 87.81 124 ILE A C 1
ATOM 991 O O . ILE A 1 124 ? 13.012 4.254 -1.171 1.00 87.81 124 ILE A O 1
ATOM 995 N N . THR A 1 125 ? 12.739 2.034 -0.974 1.00 88.44 125 THR A N 1
ATOM 996 C CA . THR A 1 125 ? 14.147 1.673 -1.171 1.00 88.44 125 THR A CA 1
ATOM 997 C C . THR A 1 125 ? 14.340 0.792 -2.403 1.00 88.44 125 THR A C 1
ATOM 999 O O . THR A 1 125 ? 13.397 0.197 -2.924 1.00 88.44 125 THR A O 1
ATOM 1002 N N . ASN A 1 126 ? 15.589 0.742 -2.885 1.00 86.19 126 ASN A N 1
ATOM 1003 C CA . ASN A 1 126 ? 16.055 -0.132 -3.969 1.00 86.19 126 ASN A CA 1
ATOM 1004 C C . ASN A 1 126 ? 15.191 -0.094 -5.240 1.00 86.19 126 ASN A C 1
ATOM 1006 O O . ASN A 1 126 ? 14.887 -1.131 -5.826 1.00 86.19 126 ASN A O 1
ATOM 1010 N N . VAL A 1 127 ? 14.799 1.105 -5.680 1.00 83.75 127 VAL A N 1
ATOM 1011 C CA . VAL A 1 127 ? 14.122 1.290 -6.969 1.00 83.75 127 VAL A CA 1
ATOM 1012 C C . VAL A 1 127 ? 15.061 0.801 -8.089 1.00 83.75 127 VAL A C 1
ATOM 1014 O O . VAL A 1 127 ? 16.161 1.346 -8.215 1.00 83.75 127 VAL A O 1
ATOM 1017 N N . PRO A 1 128 ? 14.680 -0.196 -8.911 1.00 76.44 128 PRO A N 1
ATOM 1018 C CA . PRO A 1 128 ? 15.535 -0.729 -9.970 1.00 76.44 128 PRO A CA 1
ATOM 1019 C C . PRO A 1 128 ? 15.634 0.262 -11.143 1.00 76.44 128 PRO A C 1
ATOM 1021 O O . PRO A 1 128 ? 14.918 0.183 -12.141 1.00 76.44 128 PRO A O 1
ATOM 1024 N N . LEU A 1 129 ? 16.548 1.231 -11.015 1.00 70.88 129 LEU A N 1
ATOM 1025 C CA . LEU A 1 129 ? 16.756 2.320 -11.981 1.00 70.88 129 LEU A CA 1
ATOM 1026 C C . LEU A 1 129 ? 17.110 1.816 -13.391 1.00 70.88 129 LEU A C 1
ATOM 1028 O O . LEU A 1 129 ? 16.751 2.451 -14.385 1.00 70.88 129 LEU A O 1
ATOM 1032 N N . SER A 1 130 ? 17.782 0.666 -13.484 1.00 67.75 130 SER A N 1
ATOM 1033 C CA . SER A 1 130 ? 18.190 0.038 -14.745 1.00 67.75 130 SER A CA 1
ATOM 1034 C C . SER A 1 130 ? 17.013 -0.454 -15.591 1.00 67.75 130 SER A C 1
ATOM 1036 O O . SER A 1 130 ? 17.142 -0.540 -16.809 1.00 67.75 130 SER A O 1
ATOM 1038 N N . GLU A 1 131 ? 15.865 -0.754 -14.979 1.00 64.19 131 GLU A N 1
ATOM 1039 C CA . GLU A 1 131 ? 14.737 -1.378 -15.678 1.00 64.19 131 GLU A CA 1
ATOM 1040 C C . GLU A 1 131 ? 13.829 -0.364 -16.386 1.00 64.19 131 GLU A C 1
ATOM 1042 O O . GLU A 1 131 ? 13.123 -0.723 -17.335 1.00 64.19 131 GLU A O 1
ATOM 1047 N N . MET A 1 132 ? 13.854 0.908 -15.962 1.00 66.88 132 MET A N 1
ATOM 1048 C CA . MET A 1 132 ? 12.956 1.949 -16.491 1.00 66.88 132 MET A CA 1
ATOM 1049 C C . MET A 1 132 ? 13.638 3.248 -16.937 1.00 66.88 132 MET A C 1
ATOM 1051 O O . MET A 1 132 ? 12.990 4.062 -17.591 1.00 66.88 132 MET A O 1
ATOM 1055 N N . GLY A 1 133 ? 14.933 3.437 -16.659 1.00 62.59 133 GLY A N 1
ATOM 1056 C CA . GLY A 1 133 ? 15.733 4.513 -17.258 1.00 62.59 133 GLY A CA 1
ATOM 1057 C C . GLY A 1 133 ? 15.339 5.942 -16.856 1.00 62.59 133 GLY A C 1
ATOM 1058 O O . GLY A 1 133 ? 15.626 6.870 -17.607 1.00 62.59 133 GLY A O 1
ATOM 1059 N N . SER A 1 134 ? 14.686 6.136 -15.702 1.00 67.31 134 SER A N 1
ATOM 1060 C CA . SER A 1 134 ? 14.298 7.459 -15.188 1.00 67.31 134 SER A CA 1
ATOM 1061 C C . SER A 1 134 ? 14.674 7.661 -13.722 1.00 67.31 134 SER A C 1
ATOM 1063 O O . SER A 1 134 ? 14.743 6.717 -12.933 1.00 67.31 134 SER A O 1
ATOM 1065 N N . THR A 1 135 ? 14.890 8.927 -13.364 1.00 68.06 135 THR A N 1
ATOM 1066 C CA . THR A 1 135 ? 15.183 9.401 -12.006 1.00 68.06 135 THR A CA 1
ATOM 1067 C C . THR A 1 135 ? 13.955 9.961 -11.286 1.00 68.06 135 THR A C 1
ATOM 1069 O O . THR A 1 135 ? 14.027 10.202 -10.083 1.00 68.06 135 THR A O 1
ATOM 1072 N N . LYS A 1 136 ? 12.824 10.151 -11.984 1.00 78.38 136 LYS A N 1
ATOM 1073 C CA . LYS A 1 136 ? 11.570 10.651 -11.400 1.00 78.38 136 LYS A CA 1
ATOM 1074 C C . LYS A 1 136 ? 10.509 9.561 -11.353 1.00 78.38 136 LYS A C 1
ATOM 1076 O O . LYS A 1 136 ? 10.104 9.027 -12.387 1.00 78.38 136 LYS A O 1
ATOM 1081 N N . TRP A 1 137 ? 10.052 9.283 -10.137 1.00 81.50 137 TRP A N 1
ATOM 1082 C CA . TRP A 1 137 ? 9.118 8.211 -9.825 1.00 81.50 137 TRP A CA 1
ATOM 1083 C C . TRP A 1 137 ? 7.913 8.754 -9.065 1.00 81.50 137 TRP A C 1
ATOM 1085 O O . TRP A 1 137 ? 8.069 9.462 -8.072 1.00 81.50 137 TRP A O 1
ATOM 1095 N N . GLY A 1 138 ? 6.721 8.391 -9.527 1.00 86.00 138 GLY A N 1
ATOM 1096 C CA . GLY A 1 138 ? 5.476 8.523 -8.782 1.00 86.00 138 GLY A CA 1
ATOM 1097 C C . GLY A 1 138 ? 5.128 7.195 -8.116 1.00 86.00 138 GLY A C 1
ATOM 1098 O O . GLY A 1 138 ? 5.208 6.147 -8.758 1.00 86.00 138 GLY A O 1
ATOM 1099 N N . PHE A 1 139 ? 4.726 7.231 -6.846 1.00 88.44 139 PHE A N 1
ATOM 1100 C CA . PHE A 1 139 ? 4.378 6.040 -6.067 1.00 88.44 139 PHE A CA 1
ATOM 1101 C C . PHE A 1 139 ? 2.934 6.107 -5.596 1.00 88.44 139 PHE A C 1
ATOM 1103 O O . PHE A 1 139 ? 2.472 7.155 -5.145 1.00 88.44 139 PHE A O 1
ATOM 1110 N N . LYS A 1 140 ? 2.204 4.997 -5.720 1.00 89.12 140 LYS A N 1
ATOM 1111 C CA . LYS A 1 140 ? 0.790 4.913 -5.335 1.00 89.12 140 LYS A CA 1
ATOM 1112 C C . LYS A 1 140 ? 0.468 3.552 -4.733 1.00 89.12 140 LYS A C 1
ATOM 1114 O O . LYS A 1 140 ? 0.976 2.531 -5.191 1.00 89.12 140 LYS A O 1
ATOM 1119 N N . ILE A 1 141 ? -0.430 3.539 -3.752 1.00 91.00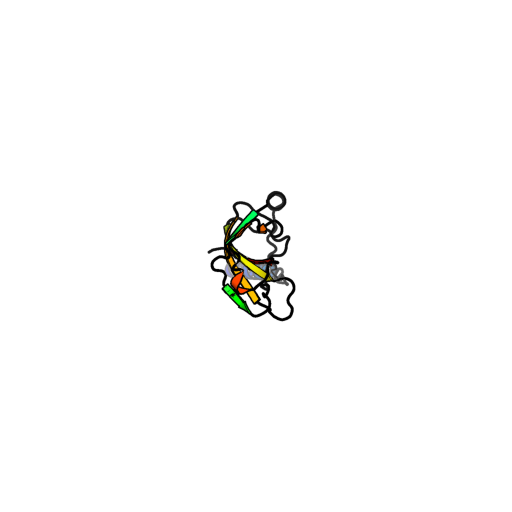 141 ILE A N 1
ATOM 1120 C CA . ILE A 1 141 ? -1.079 2.313 -3.279 1.00 91.00 141 ILE A CA 1
ATOM 1121 C C . ILE A 1 141 ? -2.196 1.972 -4.275 1.00 91.00 141 ILE A C 1
ATOM 1123 O O . ILE A 1 141 ? -3.027 2.821 -4.595 1.00 91.00 141 ILE A O 1
ATOM 1127 N N . LEU A 1 142 ? -2.181 0.749 -4.803 1.00 89.12 142 LEU A N 1
ATOM 1128 C CA . LEU A 1 142 ? -3.154 0.239 -5.776 1.00 89.12 142 LEU A CA 1
ATOM 1129 C C . LEU A 1 142 ? -4.177 -0.705 -5.138 1.00 89.12 142 LEU A C 1
ATOM 1131 O O . LEU A 1 142 ? -5.300 -0.819 -5.626 1.00 89.12 142 LEU A O 1
ATOM 1135 N N . ALA A 1 143 ? -3.781 -1.384 -4.061 1.00 90.12 143 ALA A N 1
ATOM 1136 C CA . ALA A 1 143 ? -4.641 -2.264 -3.288 1.00 90.12 143 ALA A CA 1
ATOM 1137 C C . ALA A 1 143 ? -4.177 -2.348 -1.832 1.00 90.12 143 ALA A C 1
ATOM 1139 O O . ALA A 1 143 ? -2.985 -2.222 -1.543 1.00 90.12 143 ALA A O 1
ATOM 1140 N N . ILE A 1 144 ? -5.126 -2.619 -0.940 1.00 91.44 144 ILE A N 1
ATOM 1141 C CA . ILE A 1 144 ? -4.896 -3.049 0.437 1.00 91.44 144 ILE A CA 1
ATOM 1142 C C . ILE A 1 144 ? -5.831 -4.229 0.707 1.00 91.44 144 ILE A C 1
ATOM 1144 O O . ILE A 1 144 ? -7.047 -4.102 0.586 1.00 91.44 144 ILE A O 1
ATOM 1148 N N . THR A 1 145 ? -5.263 -5.388 1.030 1.00 91.25 145 THR A N 1
ATOM 1149 C CA . THR A 1 145 ? -6.019 -6.631 1.247 1.00 91.25 145 THR A CA 1
ATOM 1150 C C . THR A 1 145 ? -5.701 -7.172 2.629 1.00 91.25 145 THR A C 1
ATOM 1152 O O . THR A 1 145 ? -4.530 -7.238 2.998 1.00 91.25 145 THR A O 1
ATOM 1155 N N . LYS A 1 146 ? -6.722 -7.535 3.409 1.00 91.44 146 LYS A N 1
ATOM 1156 C CA . LYS A 1 146 ? -6.524 -8.136 4.732 1.00 91.44 146 LYS A CA 1
ATOM 1157 C C . LYS A 1 146 ? -5.974 -9.555 4.571 1.00 91.44 146 LYS A C 1
ATOM 1159 O O . LYS A 1 146 ? -6.475 -10.300 3.736 1.00 91.44 146 LYS A O 1
ATOM 1164 N N . CYS A 1 147 ? -4.946 -9.902 5.338 1.00 88.69 147 CYS A N 1
ATOM 1165 C CA . CYS A 1 147 ? -4.438 -11.268 5.404 1.00 88.69 147 CYS A CA 1
ATOM 1166 C C . CYS A 1 147 ? -5.472 -12.152 6.119 1.00 88.69 147 CYS A C 1
ATOM 1168 O O . CYS A 1 147 ? -6.025 -11.731 7.139 1.00 88.69 147 CYS A O 1
ATOM 1170 N N . GLU A 1 148 ? -5.736 -13.336 5.568 1.00 78.12 148 GLU A N 1
ATOM 1171 C CA . GLU A 1 148 ? -6.545 -14.378 6.218 1.00 78.12 148 GLU A CA 1
ATOM 1172 C C . GLU A 1 148 ? -5.793 -15.051 7.372 1.00 78.12 148 GLU A C 1
ATOM 1174 O O . GLU A 1 148 ? -4.551 -15.210 7.264 1.00 78.12 148 GLU A O 1
#